Protein AF-A0A4D4KVB6-F1 (afdb_monomer)

Structure (mmCIF, N/CA/C/O backbone):
data_AF-A0A4D4KVB6-F1
#
_entry.id   AF-A0A4D4KVB6-F1
#
loop_
_atom_site.group_PDB
_atom_site.id
_atom_site.type_symbol
_atom_site.label_atom_id
_atom_site.label_alt_id
_atom_site.label_comp_id
_atom_site.label_asym_id
_atom_site.label_entity_id
_atom_site.label_seq_id
_atom_site.pdbx_PDB_ins_code
_atom_site.Cartn_x
_atom_site.Cartn_y
_atom_site.Cartn_z
_atom_site.occupancy
_atom_site.B_iso_or_equiv
_atom_site.auth_seq_id
_atom_site.auth_comp_id
_atom_site.auth_asym_id
_atom_site.auth_atom_id
_atom_site.pdbx_PDB_model_num
ATOM 1 N N . MET A 1 1 ? 1.038 -11.939 0.265 1.00 86.88 1 MET A N 1
ATOM 2 C CA . MET A 1 1 ? 1.365 -11.795 -1.173 1.00 86.88 1 MET A CA 1
ATOM 3 C C . MET A 1 1 ? 0.678 -12.855 -2.016 1.00 86.88 1 MET A C 1
ATOM 5 O O . MET A 1 1 ? -0.098 -12.464 -2.866 1.00 86.88 1 MET A O 1
ATOM 9 N N . ALA A 1 2 ? 0.904 -14.154 -1.784 1.00 91.69 2 ALA A N 1
ATOM 10 C CA . ALA A 1 2 ? 0.254 -15.186 -2.598 1.00 91.69 2 ALA A CA 1
ATOM 11 C C . ALA A 1 2 ? -1.242 -15.353 -2.286 1.00 91.69 2 ALA A C 1
ATOM 13 O O . ALA A 1 2 ? -2.076 -15.108 -3.144 1.00 91.69 2 ALA A O 1
ATOM 14 N N . GLU A 1 3 ? -1.584 -15.670 -1.037 1.00 95.44 3 GLU A N 1
ATOM 15 C CA . GLU A 1 3 ? -2.971 -15.973 -0.649 1.00 95.44 3 GLU A CA 1
ATOM 16 C C . GLU A 1 3 ? -3.914 -14.764 -0.760 1.00 95.44 3 GLU A C 1
ATOM 18 O O . GLU A 1 3 ? -4.944 -14.840 -1.413 1.00 95.44 3 GLU A O 1
ATOM 23 N N . VAL A 1 4 ? -3.535 -13.624 -0.170 1.00 96.19 4 VAL A N 1
ATOM 24 C CA . VAL A 1 4 ? -4.372 -12.406 -0.182 1.00 96.19 4 VAL A CA 1
ATOM 25 C C . VAL A 1 4 ? -4.151 -11.547 -1.432 1.00 96.19 4 VAL A C 1
ATOM 27 O O . VAL A 1 4 ? -5.079 -10.922 -1.923 1.00 96.19 4 VAL A O 1
ATOM 30 N N . GLY A 1 5 ? -2.916 -11.486 -1.941 1.00 95.56 5 GLY A N 1
ATOM 31 C CA . GLY A 1 5 ? -2.560 -10.615 -3.071 1.00 95.56 5 GLY A CA 1
ATOM 32 C C . GLY A 1 5 ? -2.665 -11.285 -4.443 1.00 95.56 5 GLY A C 1
ATOM 33 O O . GLY A 1 5 ? -2.444 -10.621 -5.446 1.00 95.56 5 GLY A O 1
ATOM 34 N N . GLY A 1 6 ? -2.946 -12.590 -4.500 1.00 97.06 6 GLY A N 1
ATOM 35 C CA . GLY A 1 6 ? -3.156 -13.333 -5.746 1.00 97.06 6 GLY A CA 1
ATOM 36 C C . GLY A 1 6 ? -1.897 -13.660 -6.556 1.00 97.06 6 GLY A C 1
ATOM 37 O O . GLY A 1 6 ? -2.005 -14.250 -7.626 1.00 97.06 6 GLY A O 1
ATOM 38 N N . ALA A 1 7 ? -0.696 -13.313 -6.083 1.00 96.62 7 ALA A N 1
ATOM 39 C CA . ALA A 1 7 ? 0.535 -13.624 -6.809 1.00 96.62 7 ALA A CA 1
ATOM 40 C C . ALA A 1 7 ? 0.867 -15.127 -6.746 1.00 96.62 7 ALA A C 1
ATOM 42 O O . ALA A 1 7 ? 0.875 -15.716 -5.667 1.00 96.62 7 ALA A O 1
ATOM 43 N N . THR A 1 8 ? 1.268 -15.741 -7.864 1.00 95.56 8 THR A N 1
ATOM 44 C CA . THR A 1 8 ? 1.680 -17.162 -7.896 1.00 95.56 8 THR A CA 1
ATOM 45 C C . THR A 1 8 ? 2.821 -17.464 -6.919 1.00 95.56 8 THR A C 1
ATOM 47 O O . THR A 1 8 ? 2.877 -18.531 -6.309 1.00 95.56 8 THR A O 1
ATOM 50 N N . ARG A 1 9 ? 3.744 -16.510 -6.744 1.00 95.06 9 ARG A N 1
ATOM 51 C CA . ARG A 1 9 ? 4.845 -16.580 -5.780 1.00 95.06 9 ARG A CA 1
ATOM 52 C C . ARG A 1 9 ? 5.100 -15.200 -5.187 1.00 95.06 9 ARG A C 1
ATOM 54 O O . ARG A 1 9 ? 5.099 -14.208 -5.907 1.00 95.06 9 ARG A O 1
ATOM 61 N N . GLY A 1 10 ? 5.357 -15.144 -3.882 1.00 95.88 10 GLY A N 1
ATOM 62 C CA . GLY A 1 10 ? 5.691 -13.909 -3.170 1.00 95.88 10 GLY A CA 1
ATOM 63 C C . GLY A 1 10 ? 7.075 -13.959 -2.529 1.00 95.88 10 GLY A C 1
ATOM 64 O O . GLY A 1 10 ? 7.537 -15.022 -2.117 1.00 95.88 10 GLY A O 1
ATOM 65 N N . LYS A 1 11 ? 7.719 -12.796 -2.412 1.00 97.06 11 LYS A N 1
ATOM 66 C CA . LYS A 1 11 ? 8.971 -12.608 -1.673 1.00 97.06 11 LYS A CA 1
ATOM 67 C C . LYS A 1 11 ? 8.922 -11.278 -0.930 1.00 97.06 11 LYS A C 1
ATOM 69 O O . LYS A 1 11 ? 8.641 -10.257 -1.541 1.00 97.06 11 LYS A O 1
ATOM 74 N N . ALA A 1 12 ? 9.245 -11.296 0.361 1.00 98.06 12 ALA A N 1
ATOM 75 C CA . ALA A 1 12 ? 9.345 -10.104 1.200 1.00 98.06 12 ALA A CA 1
ATOM 76 C C . ALA A 1 12 ? 10.794 -9.892 1.651 1.00 98.06 12 ALA A C 1
ATOM 78 O O . ALA A 1 12 ? 11.488 -10.854 1.984 1.00 98.06 12 ALA A O 1
ATOM 79 N N . ILE A 1 13 ? 11.245 -8.639 1.662 1.00 98.38 13 ILE A N 1
ATOM 80 C CA . ILE A 1 13 ? 12.550 -8.225 2.187 1.00 98.38 13 ILE A CA 1
ATOM 81 C C . ILE A 1 13 ? 12.304 -7.043 3.120 1.00 98.38 13 ILE A C 1
ATOM 83 O O . ILE A 1 13 ? 11.575 -6.124 2.759 1.00 98.38 13 ILE A O 1
ATOM 87 N N . ILE A 1 14 ? 12.930 -7.063 4.295 1.00 98.12 14 ILE A N 1
ATOM 88 C CA . ILE A 1 14 ? 12.911 -5.956 5.250 1.00 98.12 14 ILE A CA 1
ATOM 89 C C . ILE A 1 14 ? 14.324 -5.399 5.404 1.00 98.12 14 ILE A C 1
ATOM 91 O O . ILE A 1 1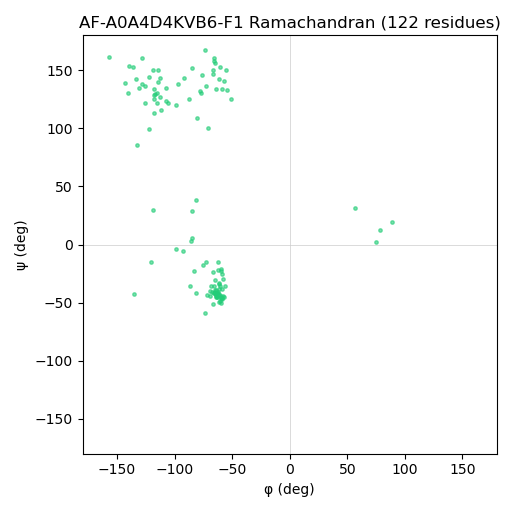4 ? 15.274 -6.156 5.603 1.00 98.12 14 ILE A O 1
ATOM 95 N N . ILE A 1 15 ? 14.459 -4.078 5.298 1.00 97.88 15 ILE A N 1
ATOM 96 C CA . ILE A 1 15 ? 15.721 -3.364 5.492 1.00 97.88 15 ILE A CA 1
ATOM 97 C C . ILE A 1 15 ? 15.554 -2.416 6.674 1.00 97.88 15 ILE A C 1
ATOM 99 O O . ILE A 1 15 ? 14.654 -1.581 6.684 1.00 97.88 15 ILE A O 1
ATOM 103 N N . LEU A 1 16 ? 16.438 -2.542 7.660 1.00 96.81 16 LEU A N 1
ATOM 104 C CA . LEU A 1 16 ? 16.488 -1.653 8.815 1.00 96.81 16 LEU A CA 1
ATOM 105 C C . LEU A 1 16 ? 17.585 -0.616 8.583 1.00 96.81 16 LEU A C 1
ATOM 107 O O . LEU A 1 16 ? 18.747 -0.977 8.399 1.00 96.81 16 LEU A O 1
ATOM 111 N N . ASN A 1 17 ? 17.214 0.662 8.575 1.00 95.00 17 ASN A N 1
ATOM 112 C CA . ASN A 1 17 ? 18.136 1.766 8.332 1.00 95.00 17 ASN A CA 1
ATOM 113 C C . ASN A 1 17 ? 18.199 2.688 9.566 1.00 95.00 17 ASN A C 1
ATOM 115 O O . ASN A 1 17 ? 17.202 3.349 9.852 1.00 95.00 17 ASN A O 1
ATOM 119 N N . PRO A 1 18 ? 19.339 2.764 10.281 1.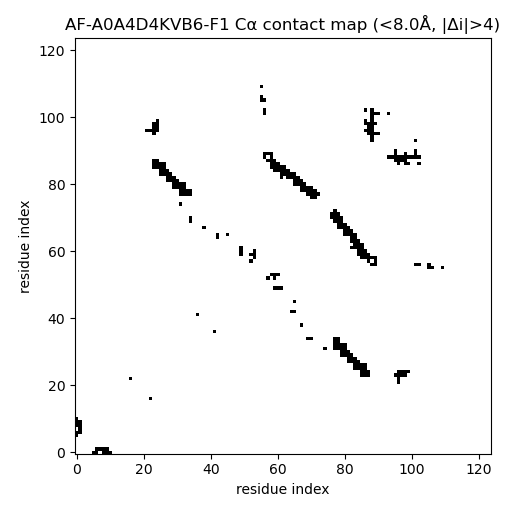00 96.31 18 PRO A N 1
ATOM 120 C CA . PRO A 1 18 ? 19.489 3.565 11.499 1.00 96.31 18 PRO A CA 1
ATOM 121 C C . PRO A 1 18 ? 19.841 5.042 11.222 1.00 96.31 18 PRO A C 1
ATOM 123 O O . PRO A 1 18 ? 20.557 5.663 12.001 1.00 96.31 18 PRO A O 1
ATOM 126 N N . VAL A 1 19 ? 19.419 5.595 10.082 1.00 96.19 19 VAL A N 1
ATOM 127 C CA . VAL A 1 19 ? 19.721 6.984 9.697 1.00 96.19 19 VAL A CA 1
ATOM 128 C C . VAL A 1 19 ? 19.048 8.000 10.629 1.00 96.19 19 VAL A C 1
ATOM 130 O O . VAL A 1 19 ? 17.932 7.771 11.089 1.00 96.19 19 VAL A O 1
ATOM 133 N N . GLU A 1 20 ? 19.714 9.137 10.856 1.00 94.94 20 GLU A N 1
ATOM 134 C CA . GLU A 1 20 ? 19.205 10.277 11.630 1.00 94.94 20 GLU A CA 1
ATOM 135 C C . GLU A 1 20 ? 19.085 11.540 10.745 1.00 94.94 20 GLU A C 1
ATOM 137 O O . GLU A 1 20 ? 20.062 11.885 10.067 1.00 94.94 20 GLU A O 1
ATOM 142 N N . PRO A 1 21 ? 17.931 12.249 10.730 1.00 92.62 21 PRO A N 1
ATOM 143 C CA . PRO A 1 21 ? 16.688 11.919 11.440 1.00 92.62 21 PRO A CA 1
ATOM 144 C C . PRO A 1 21 ? 16.048 10.617 10.918 1.00 92.62 21 PRO A C 1
ATOM 146 O O . PRO A 1 21 ? 16.282 10.263 9.755 1.00 92.62 21 PRO A O 1
ATOM 149 N N . PRO A 1 22 ? 15.225 9.914 11.727 1.00 94.12 22 PRO A N 1
ATOM 150 C CA . PRO A 1 22 ? 14.646 8.639 11.327 1.00 94.12 22 PRO A CA 1
ATOM 151 C C . PRO A 1 22 ? 13.816 8.796 10.057 1.00 94.12 22 PRO A C 1
ATOM 153 O O . PRO A 1 22 ? 13.018 9.728 9.916 1.00 94.12 22 PRO A O 1
ATOM 156 N N . MET A 1 23 ? 14.016 7.883 9.111 1.00 94.12 23 MET A N 1
ATOM 157 C CA . MET A 1 23 ? 13.324 7.947 7.830 1.00 94.12 23 MET A CA 1
ATOM 158 C C . MET A 1 23 ? 11.866 7.497 7.945 1.00 94.12 23 MET A C 1
ATOM 160 O O . MET A 1 23 ? 11.551 6.563 8.678 1.00 94.12 23 MET A O 1
ATOM 164 N N . ILE A 1 24 ? 10.991 8.121 7.153 1.00 96.06 24 ILE A N 1
ATOM 165 C CA . ILE A 1 24 ? 9.631 7.617 6.942 1.00 96.06 24 ILE A CA 1
ATOM 166 C C . ILE A 1 24 ? 9.707 6.222 6.305 1.00 96.06 24 ILE A C 1
ATOM 168 O O . ILE A 1 24 ? 10.577 5.962 5.460 1.00 96.06 24 ILE A O 1
ATOM 172 N N . MET A 1 25 ? 8.800 5.330 6.715 1.00 97.25 25 MET A N 1
ATOM 173 C CA . MET A 1 25 ? 8.651 4.006 6.117 1.00 97.25 25 MET A CA 1
ATOM 174 C C . MET A 1 25 ? 8.455 4.130 4.606 1.00 97.25 25 MET A C 1
ATOM 176 O O . MET A 1 25 ? 7.652 4.931 4.127 1.00 97.25 25 MET A O 1
ATOM 180 N N . ARG A 1 26 ? 9.197 3.311 3.863 1.00 98.00 26 ARG A N 1
ATOM 181 C CA . ARG A 1 26 ? 9.066 3.180 2.417 1.00 98.00 26 ARG A CA 1
ATOM 182 C C . ARG A 1 26 ? 8.908 1.717 2.065 1.00 98.00 26 ARG A C 1
ATOM 184 O O . ARG A 1 26 ? 9.665 0.885 2.562 1.00 98.00 26 ARG A O 1
ATOM 191 N N . ASP A 1 27 ? 8.003 1.456 1.139 1.00 98.44 27 ASP A N 1
ATOM 192 C CA . ASP A 1 27 ? 7.792 0.138 0.566 1.00 98.44 27 ASP A CA 1
ATOM 193 C C . ASP A 1 27 ? 7.981 0.222 -0.940 1.00 98.44 27 ASP A C 1
ATOM 195 O O . ASP A 1 27 ? 7.655 1.215 -1.593 1.00 98.44 27 ASP A O 1
ATOM 199 N N . THR A 1 28 ? 8.549 -0.830 -1.508 1.00 98.62 28 THR A N 1
ATOM 200 C CA . THR A 1 28 ? 8.623 -0.989 -2.956 1.00 98.62 28 THR A CA 1
ATOM 201 C C . THR A 1 28 ? 8.011 -2.325 -3.303 1.00 98.62 28 THR A C 1
ATOM 203 O O . THR A 1 28 ? 8.454 -3.366 -2.815 1.00 98.62 28 THR A O 1
ATOM 206 N N . VAL A 1 29 ? 6.977 -2.284 -4.134 1.00 98.62 29 VAL A N 1
ATOM 207 C CA . VAL A 1 29 ? 6.278 -3.473 -4.605 1.00 98.62 29 VAL A CA 1
ATOM 208 C C . VAL A 1 29 ? 6.674 -3.702 -6.049 1.00 98.62 29 VAL A C 1
ATOM 210 O O . VAL A 1 29 ? 6.476 -2.838 -6.898 1.00 98.62 29 VAL A O 1
ATOM 213 N N . PHE A 1 30 ? 7.233 -4.877 -6.314 1.00 98.19 30 PHE A N 1
ATOM 214 C CA . PHE A 1 30 ? 7.479 -5.353 -7.665 1.00 98.19 30 PHE A CA 1
ATOM 215 C C . PHE A 1 30 ? 6.485 -6.461 -7.984 1.00 98.19 30 PHE A C 1
ATOM 217 O O . PHE A 1 30 ? 6.443 -7.471 -7.277 1.00 98.19 30 PHE A O 1
ATOM 224 N N . CYS A 1 31 ? 5.728 -6.284 -9.061 1.00 98.25 31 CYS A N 1
ATOM 225 C CA . CYS A 1 31 ? 4.847 -7.311 -9.598 1.00 98.25 31 CYS A CA 1
ATOM 226 C C . CYS A 1 31 ? 5.303 -7.677 -11.006 1.00 98.25 31 CYS A C 1
ATOM 228 O O . CYS A 1 31 ? 5.482 -6.803 -11.855 1.00 98.25 31 CYS A O 1
ATOM 230 N N . MET A 1 32 ? 5.478 -8.976 -11.237 1.00 97.69 32 MET A N 1
ATOM 231 C CA . MET A 1 32 ? 5.689 -9.510 -12.577 1.00 97.69 32 MET A CA 1
ATOM 232 C C . MET A 1 32 ? 4.346 -9.549 -13.300 1.00 97.69 32 MET A C 1
ATOM 234 O O . MET A 1 32 ? 3.365 -10.035 -12.737 1.00 97.69 32 MET A O 1
ATOM 238 N N . ILE A 1 33 ? 4.307 -9.018 -14.516 1.00 97.31 33 ILE A N 1
ATOM 239 C CA . ILE A 1 33 ? 3.104 -8.871 -15.336 1.00 97.31 33 ILE A CA 1
ATOM 240 C C . ILE A 1 33 ? 3.342 -9.461 -16.733 1.00 97.31 33 ILE A C 1
ATOM 242 O O . ILE A 1 33 ? 4.486 -9.674 -17.147 1.00 97.31 33 ILE A O 1
ATOM 246 N N . GLY A 1 34 ? 2.252 -9.759 -17.444 1.00 95.00 34 GLY A N 1
ATOM 247 C CA . GLY A 1 34 ? 2.314 -10.100 -18.868 1.00 95.00 34 GLY A CA 1
ATOM 248 C C . GLY A 1 34 ? 2.891 -8.945 -19.688 1.00 95.00 34 GLY A C 1
ATOM 249 O O . GLY A 1 34 ? 2.795 -7.784 -19.284 1.00 95.00 34 GLY A O 1
ATOM 250 N N . ASP A 1 35 ? 3.507 -9.262 -20.821 1.00 91.25 35 ASP A N 1
ATOM 251 C CA . ASP A 1 35 ? 4.003 -8.266 -21.777 1.00 91.25 35 ASP A CA 1
ATOM 252 C C . ASP A 1 35 ? 2.861 -7.452 -22.412 1.00 91.25 35 ASP A C 1
ATOM 254 O O . ASP A 1 35 ? 3.021 -6.265 -22.693 1.00 91.25 35 ASP A O 1
ATOM 258 N N . ASP A 1 36 ? 1.694 -8.075 -22.555 1.00 93.75 36 ASP A N 1
ATOM 259 C CA . ASP A 1 36 ? 0.444 -7.521 -23.072 1.00 93.75 36 ASP A CA 1
ATOM 260 C C . ASP A 1 36 ? -0.421 -6.803 -22.021 1.00 93.75 36 ASP A C 1
ATOM 262 O O . ASP A 1 36 ? -1.524 -6.342 -22.329 1.00 93.75 36 ASP A O 1
ATOM 266 N N . ALA A 1 37 ? 0.055 -6.689 -20.778 1.00 96.75 37 ALA A N 1
ATOM 267 C CA . ALA A 1 37 ? -0.718 -6.103 -19.695 1.00 96.75 37 ALA A CA 1
ATOM 268 C C . ALA A 1 37 ? -1.032 -4.616 -19.941 1.00 96.75 37 ALA A C 1
ATOM 270 O O . ALA A 1 37 ? -0.154 -3.805 -20.254 1.00 96.75 37 ALA A O 1
ATOM 271 N N . ASP A 1 38 ? -2.291 -4.234 -19.718 1.00 98.06 38 ASP A N 1
ATOM 272 C CA . ASP A 1 38 ? -2.732 -2.846 -19.844 1.00 98.06 38 ASP A CA 1
ATOM 273 C C . ASP A 1 38 ? -2.158 -1.987 -18.704 1.00 98.06 38 ASP A C 1
ATOM 275 O O . ASP A 1 38 ? -2.657 -1.963 -17.574 1.00 98.06 38 ASP A O 1
ATOM 279 N N . ARG A 1 39 ? -1.088 -1.253 -19.024 1.00 98.06 39 ARG A N 1
ATOM 280 C CA . ARG A 1 39 ? -0.383 -0.373 -18.084 1.00 98.06 39 ARG A CA 1
ATOM 281 C C . ARG A 1 39 ? -1.277 0.749 -17.555 1.00 98.06 39 ARG A C 1
ATOM 283 O O . ARG A 1 39 ? -1.125 1.140 -16.401 1.00 98.06 39 ARG A O 1
ATOM 290 N N . ALA A 1 40 ? -2.205 1.263 -18.363 1.00 98.44 40 ALA A N 1
ATOM 291 C CA . ALA A 1 40 ? -3.097 2.337 -17.936 1.00 98.44 40 ALA A CA 1
ATOM 292 C C . ALA A 1 40 ? -4.137 1.816 -16.937 1.00 98.44 40 ALA A C 1
ATOM 294 O O . ALA A 1 40 ? -4.353 2.445 -15.900 1.00 98.44 40 ALA A O 1
ATOM 295 N N . ALA A 1 41 ? -4.713 0.641 -17.203 1.00 98.62 41 ALA A N 1
ATOM 296 C CA . ALA A 1 41 ? -5.629 -0.017 -16.275 1.00 98.62 41 ALA A CA 1
ATOM 297 C C . ALA A 1 41 ? -4.941 -0.385 -14.949 1.00 98.62 41 ALA A C 1
ATOM 299 O O . ALA A 1 41 ? -5.502 -0.150 -13.879 1.00 98.62 41 ALA A O 1
ATOM 300 N N . ILE A 1 42 ? -3.702 -0.895 -14.999 1.00 98.69 42 ILE A N 1
ATOM 301 C CA . ILE A 1 42 ? -2.905 -1.176 -13.795 1.00 98.69 42 ILE A CA 1
ATOM 302 C C . ILE A 1 42 ? -2.669 0.106 -12.995 1.00 98.69 42 ILE A C 1
ATOM 304 O O . ILE A 1 42 ? -2.903 0.123 -11.788 1.00 98.69 42 ILE A O 1
ATOM 308 N N . THR A 1 43 ? -2.243 1.188 -13.647 1.00 98.75 43 THR A N 1
ATOM 309 C CA . THR A 1 43 ? -2.007 2.469 -12.971 1.00 98.75 43 THR A CA 1
ATOM 310 C C . THR A 1 43 ? -3.275 2.998 -12.307 1.00 98.75 43 THR A C 1
ATOM 312 O O . THR A 1 43 ? -3.229 3.369 -11.136 1.00 98.75 43 THR A O 1
ATOM 315 N N . ALA A 1 44 ? -4.414 2.977 -13.006 1.00 98.81 44 ALA A N 1
ATOM 316 C CA . ALA A 1 44 ? -5.696 3.389 -12.438 1.00 98.81 44 ALA A CA 1
ATOM 317 C C . ALA A 1 44 ? -6.066 2.549 -11.203 1.00 98.81 44 ALA A C 1
ATOM 319 O O . ALA A 1 44 ? -6.372 3.107 -10.152 1.00 98.81 44 ALA A O 1
ATOM 320 N N . SER A 1 45 ? -5.931 1.223 -11.293 1.00 98.81 45 SER A N 1
ATOM 321 C CA . SER A 1 45 ? -6.195 0.313 -10.174 1.00 98.81 45 SER A CA 1
ATOM 322 C C . SER A 1 45 ? -5.281 0.571 -8.969 1.00 98.81 45 SER A C 1
ATOM 324 O O . SER A 1 45 ? -5.736 0.531 -7.825 1.00 98.81 45 SER A O 1
ATOM 326 N N . VAL A 1 46 ? -4.000 0.886 -9.198 1.00 98.81 46 VAL A N 1
ATOM 327 C CA . VAL A 1 46 ? -3.067 1.251 -8.121 1.00 98.81 46 VAL A CA 1
ATOM 328 C C . VAL A 1 46 ? -3.505 2.546 -7.434 1.00 98.81 46 VAL A C 1
ATOM 330 O O . VAL A 1 46 ? -3.522 2.590 -6.205 1.00 98.81 46 VAL A O 1
ATOM 333 N N . HIS A 1 47 ? -3.893 3.577 -8.189 1.00 98.81 47 HIS A N 1
ATOM 334 C CA . HIS A 1 47 ? -4.390 4.836 -7.614 1.00 98.81 47 HIS A CA 1
ATOM 335 C C . HIS A 1 47 ? -5.683 4.640 -6.814 1.00 98.81 47 HIS A C 1
ATOM 337 O O . HIS A 1 47 ? -5.797 5.170 -5.710 1.00 98.81 47 HIS A O 1
ATOM 343 N N . GLU A 1 48 ? -6.624 3.836 -7.315 1.00 98.81 48 GLU A N 1
ATOM 344 C CA . GLU A 1 48 ? -7.850 3.477 -6.587 1.00 98.81 48 GLU A CA 1
ATOM 345 C C . GLU A 1 48 ? -7.538 2.762 -5.267 1.00 98.81 48 GLU A C 1
ATOM 347 O O . GLU A 1 48 ? -8.096 3.104 -4.224 1.00 98.81 48 GLU A O 1
ATOM 352 N N . MET A 1 49 ? -6.602 1.808 -5.282 1.00 98.69 49 MET A N 1
ATOM 353 C CA . MET A 1 49 ? -6.185 1.099 -4.074 1.00 98.69 49 MET A CA 1
ATOM 354 C C . MET A 1 49 ? -5.493 2.032 -3.076 1.00 98.69 49 MET A C 1
ATOM 356 O O . MET A 1 49 ? -5.767 1.963 -1.881 1.00 98.69 49 MET A O 1
ATOM 360 N N . VAL A 1 50 ? -4.627 2.934 -3.544 1.00 98.69 50 VAL A N 1
ATOM 361 C CA . VAL A 1 50 ? -3.983 3.940 -2.686 1.00 98.69 50 VAL A CA 1
ATOM 362 C C . VAL A 1 50 ? -5.037 4.823 -2.018 1.00 98.69 50 VAL A C 1
ATOM 364 O O . VAL A 1 50 ? -4.975 5.003 -0.804 1.00 98.69 50 VAL A O 1
ATOM 367 N N . ALA A 1 51 ? -6.036 5.300 -2.765 1.00 98.56 51 ALA A N 1
ATOM 368 C CA . ALA A 1 51 ? -7.136 6.090 -2.215 1.00 98.56 51 ALA A CA 1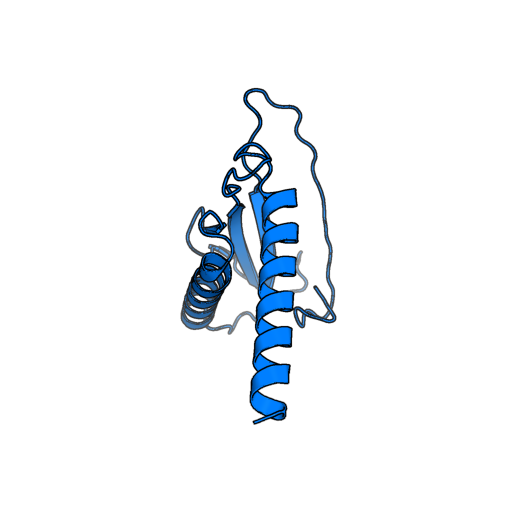
ATOM 369 C C . ALA A 1 51 ? -7.963 5.301 -1.181 1.00 98.56 51 ALA A C 1
ATOM 371 O O . ALA A 1 51 ? -8.293 5.831 -0.122 1.00 98.56 51 ALA A O 1
ATOM 372 N N . ALA A 1 52 ? -8.239 4.020 -1.438 1.00 98.31 52 ALA A N 1
ATOM 373 C CA . ALA A 1 52 ? -8.948 3.158 -0.494 1.00 98.31 52 ALA A CA 1
ATOM 374 C C . ALA A 1 52 ? -8.156 2.936 0.808 1.00 98.31 52 ALA A C 1
ATOM 376 O O . ALA A 1 52 ? -8.730 2.944 1.897 1.00 98.31 52 ALA A O 1
ATOM 377 N N . VAL A 1 53 ? -6.830 2.773 0.724 1.00 98.19 53 VAL A N 1
ATOM 378 C CA . VAL A 1 53 ? -5.963 2.655 1.910 1.00 98.19 53 VAL A CA 1
ATOM 379 C C . VAL A 1 53 ? -5.897 3.977 2.679 1.00 98.19 53 VAL A C 1
ATOM 381 O O . VAL A 1 53 ? -5.894 3.979 3.912 1.00 98.19 53 VAL A O 1
ATOM 384 N N . GLN A 1 54 ? -5.911 5.110 1.974 1.00 98.06 54 GLN A N 1
ATOM 385 C CA . GLN A 1 54 ? -5.916 6.440 2.585 1.00 98.06 54 GLN A CA 1
ATOM 386 C C . GLN A 1 54 ? -7.148 6.720 3.451 1.00 98.06 54 GLN A C 1
ATOM 388 O O . GLN A 1 54 ? -7.052 7.545 4.359 1.00 98.06 54 GLN A O 1
ATOM 393 N N . GLU A 1 55 ? -8.267 6.013 3.245 1.00 97.00 55 GLU A N 1
ATOM 394 C CA . GLU A 1 55 ? -9.445 6.122 4.119 1.00 97.00 55 GLU A CA 1
ATOM 395 C C . GLU A 1 55 ? -9.135 5.796 5.584 1.00 97.00 55 GLU A C 1
ATOM 397 O O . GLU A 1 55 ? -9.801 6.315 6.478 1.00 97.00 55 GLU A O 1
ATOM 402 N N . TYR A 1 56 ? -8.150 4.929 5.837 1.00 95.44 56 TYR A N 1
ATOM 403 C CA . TYR A 1 56 ? -7.741 4.553 7.191 1.00 95.44 56 TYR A CA 1
ATOM 404 C C . TYR A 1 56 ? -6.271 4.872 7.501 1.00 95.44 56 TYR A C 1
ATOM 406 O O . TYR A 1 56 ? -5.913 4.916 8.672 1.00 95.44 56 TYR A O 1
ATOM 414 N N . VAL A 1 57 ? -5.425 5.162 6.504 1.00 97.31 57 VAL A N 1
ATOM 415 C CA . VAL A 1 57 ? -4.041 5.642 6.695 1.00 97.31 57 VAL A CA 1
ATOM 416 C C . VAL A 1 57 ? -3.769 6.847 5.788 1.00 97.31 57 VAL A C 1
ATOM 418 O O . VAL A 1 57 ? -3.212 6.684 4.700 1.00 97.31 57 VAL A O 1
ATOM 421 N N . PRO A 1 58 ? -4.102 8.081 6.212 1.00 96.75 58 PRO A N 1
ATOM 422 C CA . PRO A 1 58 ? -3.988 9.269 5.357 1.00 96.75 58 PRO A CA 1
ATOM 423 C C . PRO A 1 58 ? -2.572 9.546 4.828 1.00 96.75 58 PRO A C 1
ATOM 425 O O . PRO A 1 58 ? -2.406 10.173 3.785 1.00 96.75 58 PRO A O 1
ATOM 428 N N . GLY A 1 59 ? -1.537 9.085 5.540 1.00 97.62 59 GLY A N 1
ATOM 429 C CA . GLY A 1 59 ? -0.138 9.226 5.135 1.00 97.62 59 GLY A CA 1
ATOM 430 C C . GLY A 1 59 ? 0.384 8.141 4.187 1.00 97.62 59 GLY A C 1
ATOM 431 O O . GLY A 1 59 ? 1.583 8.134 3.912 1.00 97.62 59 GLY A O 1
ATOM 432 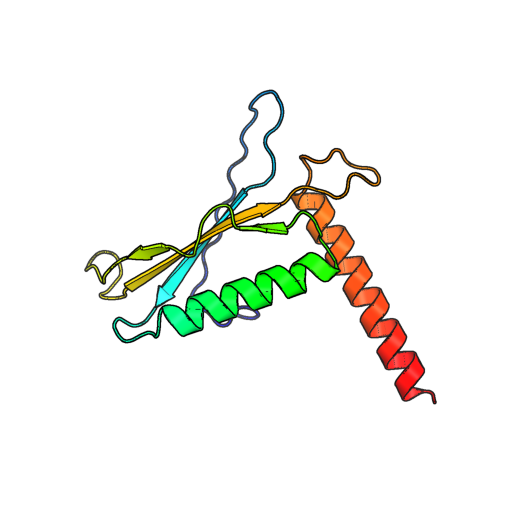N N . TYR A 1 60 ? -0.466 7.227 3.705 1.00 98.50 60 TYR A N 1
ATOM 433 C CA . TYR A 1 60 ? -0.119 6.219 2.701 1.00 98.50 60 TYR A CA 1
ATOM 434 C C . TYR A 1 60 ? -0.147 6.843 1.300 1.00 98.50 60 TYR A C 1
ATOM 436 O O . TYR A 1 60 ? -1.209 7.194 0.792 1.00 98.50 60 TYR A O 1
ATOM 444 N N . THR A 1 61 ? 1.012 7.035 0.670 1.00 98.44 61 THR A N 1
ATOM 445 C CA . THR A 1 61 ? 1.119 7.803 -0.584 1.00 98.44 61 THR A CA 1
ATOM 446 C C . THR A 1 61 ? 2.077 7.171 -1.586 1.00 98.44 61 THR A C 1
ATOM 448 O O . THR A 1 61 ? 3.029 6.481 -1.217 1.00 98.44 61 THR A O 1
ATOM 451 N N . LEU A 1 62 ? 1.843 7.440 -2.873 1.00 98.62 62 LEU A N 1
ATOM 452 C CA . LEU A 1 62 ? 2.792 7.126 -3.937 1.00 98.62 62 LEU A CA 1
ATOM 453 C C . LEU A 1 62 ? 3.915 8.166 -3.965 1.00 98.62 62 LEU A C 1
ATOM 455 O O . LEU A 1 62 ? 3.673 9.371 -3.973 1.00 98.62 62 LEU A O 1
ATOM 459 N N . ARG A 1 63 ? 5.159 7.693 -4.032 1.00 98.06 63 ARG A N 1
ATOM 460 C CA . ARG A 1 63 ? 6.350 8.539 -4.210 1.00 98.06 63 ARG A CA 1
ATOM 461 C C . ARG A 1 63 ? 6.613 8.901 -5.668 1.00 98.06 63 ARG A C 1
ATOM 463 O O . ARG A 1 63 ? 7.324 9.869 -5.929 1.00 98.06 63 ARG A O 1
ATOM 470 N N . ALA A 1 64 ? 6.089 8.099 -6.584 1.00 97.81 64 ALA A N 1
ATOM 471 C CA . ALA A 1 64 ? 6.140 8.281 -8.024 1.00 97.81 64 ALA A CA 1
ATOM 472 C C . ALA A 1 64 ? 4.979 7.503 -8.656 1.00 97.81 64 ALA A C 1
ATOM 474 O O . ALA A 1 64 ? 4.448 6.578 -8.036 1.00 97.81 64 ALA A O 1
ATOM 475 N N . GLU A 1 65 ? 4.630 7.845 -9.895 1.00 98.31 65 GLU A N 1
ATOM 476 C CA . GLU A 1 65 ? 3.727 7.020 -10.702 1.00 98.31 65 GLU A CA 1
ATOM 477 C C . GLU A 1 65 ? 4.258 5.580 -10.823 1.00 98.31 65 GLU A C 1
ATOM 479 O O . GLU A 1 65 ? 5.483 5.390 -10.805 1.00 98.31 65 GLU A O 1
ATOM 484 N N . PRO A 1 66 ? 3.386 4.564 -10.968 1.00 98.69 66 PRO A N 1
ATOM 485 C CA . PRO A 1 66 ? 3.812 3.197 -11.244 1.00 98.69 66 PRO A CA 1
ATOM 486 C C . PRO A 1 66 ? 4.785 3.147 -12.427 1.00 98.69 66 PRO A C 1
ATOM 488 O O . PRO A 1 66 ? 4.506 3.665 -13.508 1.00 98.69 66 PRO A O 1
ATOM 491 N N . GLN A 1 67 ? 5.958 2.558 -12.205 1.00 98.50 67 GLN A N 1
ATOM 492 C CA . GLN A 1 67 ? 7.003 2.448 -13.219 1.00 98.50 67 GLN A CA 1
ATOM 493 C C . GLN A 1 67 ? 6.917 1.080 -13.882 1.00 98.50 67 GLN A C 1
ATOM 495 O O . GLN A 1 67 ? 6.737 0.078 -13.193 1.00 98.50 67 GLN A O 1
ATOM 500 N N . PHE A 1 68 ? 7.065 1.033 -15.201 1.00 98.38 68 PHE A N 1
ATOM 501 C CA . PHE A 1 68 ? 6.973 -0.203 -15.969 1.00 98.38 68 PHE A CA 1
ATOM 502 C C . PHE A 1 68 ? 8.293 -0.491 -16.665 1.00 98.38 68 PHE A C 1
ATOM 504 O O . PHE A 1 68 ? 8.863 0.391 -17.307 1.00 98.38 68 PHE A O 1
ATOM 511 N N . ASP A 1 69 ? 8.737 -1.735 -16.561 1.00 97.19 69 ASP A N 1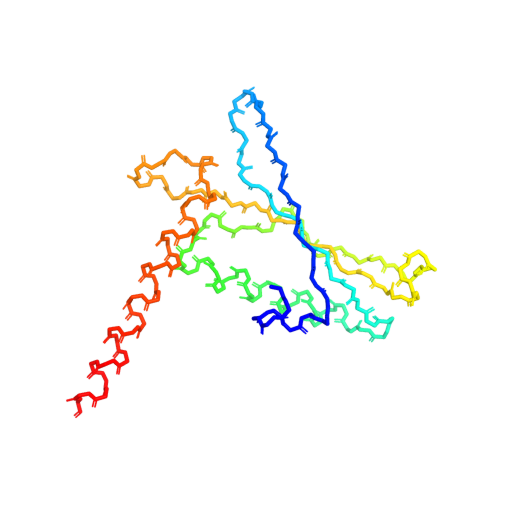
ATOM 512 C CA . ASP A 1 69 ? 9.905 -2.244 -17.259 1.00 97.19 69 ASP A CA 1
ATOM 513 C C . ASP A 1 69 ? 9.473 -3.284 -18.291 1.00 97.19 69 ASP A C 1
ATOM 515 O O . ASP A 1 69 ? 8.564 -4.086 -18.047 1.00 97.19 69 ASP A O 1
ATOM 519 N N . GLU A 1 70 ? 10.160 -3.284 -19.429 1.00 97.06 70 GLU A N 1
ATOM 520 C CA . GLU A 1 70 ? 9.958 -4.278 -20.480 1.00 97.06 70 GLU A CA 1
ATOM 521 C C . GLU A 1 70 ? 10.374 -5.689 -20.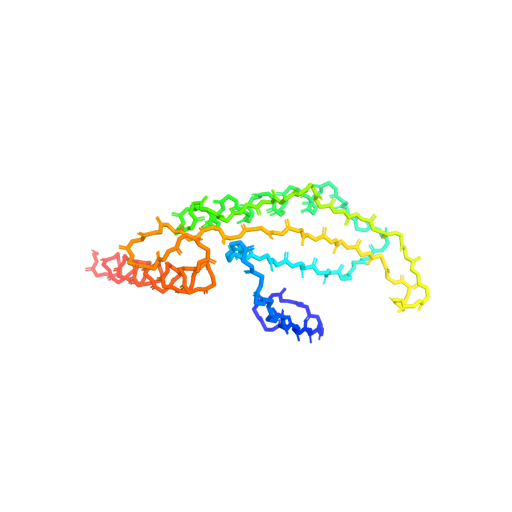026 1.00 97.06 70 GLU A C 1
ATOM 523 O O . GLU A 1 70 ? 11.157 -5.834 -19.077 1.00 97.06 70 GLU A O 1
ATOM 528 N N . PRO A 1 71 ? 9.885 -6.745 -20.701 1.00 95.81 71 PRO A N 1
ATOM 529 C CA . PRO A 1 71 ? 10.280 -8.111 -20.405 1.00 95.81 71 PRO A CA 1
ATOM 530 C C . PRO A 1 71 ? 11.786 -8.352 -20.498 1.00 95.81 71 PRO A C 1
ATOM 532 O O . PRO A 1 71 ? 12.455 -7.871 -21.413 1.00 95.81 71 PRO A O 1
ATOM 535 N N . THR A 1 72 ? 12.322 -9.158 -19.579 1.00 94.69 72 THR A N 1
ATOM 536 C CA . THR A 1 72 ? 13.736 -9.565 -19.604 1.00 94.69 72 THR A CA 1
ATOM 537 C C . THR A 1 72 ? 13.896 -11.056 -19.319 1.00 94.69 72 THR A C 1
ATOM 539 O O . THR A 1 72 ? 13.093 -11.653 -18.600 1.00 94.69 72 THR A O 1
ATOM 542 N N . GLU A 1 73 ? 14.967 -11.668 -19.834 1.00 93.94 73 GLU A N 1
ATOM 543 C CA . GLU A 1 73 ? 15.294 -13.073 -19.534 1.00 93.94 73 GLU A CA 1
ATOM 544 C C . GLU A 1 73 ? 15.547 -13.305 -18.039 1.00 93.94 73 GLU A C 1
ATOM 546 O O . GLU A 1 73 ? 15.184 -14.346 -17.502 1.00 93.94 73 GLU A O 1
ATOM 551 N N . ALA A 1 74 ? 16.109 -12.312 -17.338 1.00 93.25 74 ALA A N 1
ATOM 552 C CA . ALA A 1 74 ? 16.333 -12.378 -15.892 1.00 93.25 74 ALA A CA 1
ATOM 553 C C . ALA A 1 74 ? 15.029 -12.500 -15.085 1.00 93.25 74 ALA A C 1
ATOM 555 O O . ALA A 1 74 ? 15.064 -12.827 -13.896 1.00 93.25 74 ALA A O 1
ATOM 556 N N . TRP A 1 75 ? 13.894 -12.220 -15.723 1.00 93.62 75 TRP A N 1
ATOM 557 C CA . TRP A 1 75 ? 12.566 -12.303 -15.146 1.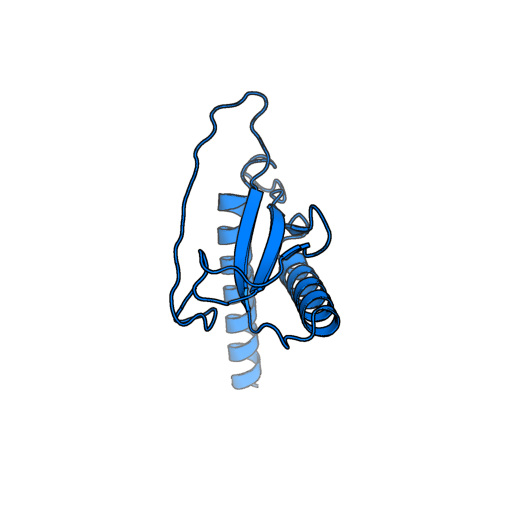00 93.62 75 TRP A CA 1
ATOM 558 C C . TRP A 1 75 ? 11.667 -13.307 -15.873 1.00 93.62 75 TRP A C 1
ATOM 560 O O . TRP A 1 75 ? 10.453 -13.121 -15.926 1.00 93.62 75 TRP A O 1
ATOM 570 N N . ASP A 1 76 ? 12.260 -14.355 -16.447 1.00 92.38 76 ASP A N 1
ATOM 571 C CA . ASP A 1 76 ? 11.550 -15.439 -17.136 1.00 92.38 76 ASP A CA 1
ATOM 572 C C . ASP A 1 76 ? 10.642 -14.939 -18.282 1.00 92.38 76 ASP A C 1
ATOM 574 O O . ASP A 1 76 ? 9.601 -15.522 -18.572 1.00 92.38 76 ASP A O 1
ATOM 578 N N . GLY A 1 77 ? 11.026 -13.836 -18.936 1.00 93.75 77 GLY A N 1
ATOM 579 C CA . GLY A 1 77 ? 10.266 -13.249 -20.042 1.00 93.75 77 GLY A CA 1
ATOM 580 C C . GLY A 1 77 ? 9.046 -12.425 -19.616 1.00 93.75 77 GLY A C 1
ATOM 581 O O . GLY A 1 77 ? 8.234 -12.075 -20.465 1.00 93.75 77 GLY A O 1
ATOM 582 N N . HIS A 1 78 ? 8.910 -12.087 -18.333 1.00 95.62 78 HIS A N 1
ATOM 583 C CA . HIS A 1 78 ? 7.848 -11.208 -17.842 1.00 95.62 78 HIS A CA 1
ATOM 584 C C . HIS A 1 78 ? 8.277 -9.736 -17.813 1.00 95.62 78 HIS A C 1
ATOM 586 O O . HIS A 1 78 ? 9.412 -9.422 -17.441 1.00 95.62 78 HIS A O 1
ATOM 592 N N . ALA A 1 79 ? 7.339 -8.836 -18.122 1.00 97.38 79 ALA A N 1
ATOM 593 C CA . ALA A 1 79 ? 7.442 -7.411 -17.809 1.00 97.38 79 ALA A CA 1
ATOM 594 C C . ALA A 1 79 ? 7.232 -7.176 -16.305 1.00 97.38 79 ALA A C 1
ATOM 596 O O . ALA A 1 79 ? 6.768 -8.057 -15.575 1.00 97.38 79 ALA A O 1
ATOM 597 N N . ARG A 1 80 ? 7.545 -5.976 -15.814 1.00 97.69 80 ARG A N 1
ATOM 598 C CA . ARG A 1 80 ? 7.415 -5.645 -14.388 1.00 97.69 80 ARG A CA 1
ATOM 599 C C . ARG A 1 80 ? 6.727 -4.306 -14.191 1.00 97.69 80 ARG A C 1
ATOM 601 O O . ARG A 1 80 ? 7.015 -3.357 -14.909 1.00 97.69 80 ARG A O 1
ATOM 608 N N . VAL A 1 81 ? 5.892 -4.213 -13.159 1.00 98.62 81 VAL A N 1
ATOM 609 C CA . VAL A 1 81 ? 5.484 -2.934 -12.566 1.00 98.62 81 VAL A CA 1
ATOM 610 C C . VAL A 1 81 ? 6.148 -2.756 -11.201 1.00 98.62 81 VAL A C 1
ATOM 612 O O . VAL A 1 81 ? 6.192 -3.685 -10.387 1.00 98.62 81 VAL A O 1
ATOM 615 N N . ALA A 1 82 ? 6.687 -1.565 -10.961 1.00 98.62 82 ALA A N 1
ATOM 616 C CA . ALA A 1 82 ? 7.291 -1.133 -9.714 1.00 98.62 82 ALA A CA 1
ATOM 617 C C . ALA A 1 82 ? 6.469 0.010 -9.108 1.00 98.62 82 ALA A C 1
ATOM 619 O O . ALA A 1 82 ? 6.292 1.063 -9.723 1.00 98.62 82 ALA A O 1
ATOM 620 N N . VAL A 1 83 ? 5.983 -0.196 -7.887 1.00 98.81 83 VAL A N 1
ATOM 621 C CA . VAL A 1 83 ? 5.201 0.785 -7.129 1.00 98.81 83 VAL A CA 1
ATOM 622 C C . VAL A 1 83 ? 6.015 1.229 -5.921 1.00 98.81 83 VAL A C 1
ATOM 624 O O . VAL A 1 83 ? 6.486 0.396 -5.145 1.00 98.81 83 VAL A O 1
ATOM 627 N N . PHE A 1 84 ? 6.182 2.541 -5.767 1.00 98.69 84 PHE A N 1
ATOM 628 C CA . PHE A 1 84 ? 6.992 3.147 -4.712 1.00 98.69 84 PHE A CA 1
ATOM 629 C C . PHE A 1 84 ? 6.090 3.886 -3.738 1.00 98.69 84 PHE A C 1
ATOM 631 O O . PHE A 1 84 ? 5.454 4.874 -4.102 1.00 98.69 84 PHE A O 1
ATOM 638 N N . LEU A 1 85 ? 6.059 3.414 -2.500 1.00 98.62 85 LEU A N 1
ATOM 639 C CA . LEU A 1 85 ? 5.171 3.910 -1.464 1.00 98.62 85 LEU A CA 1
ATOM 640 C C . LEU A 1 85 ? 5.966 4.576 -0.349 1.00 98.62 85 LEU A C 1
ATOM 642 O O . LEU A 1 85 ? 7.098 4.195 -0.039 1.00 98.62 85 LEU A O 1
ATOM 646 N N . GLU A 1 86 ? 5.335 5.554 0.278 1.00 98.00 86 GLU A N 1
ATOM 647 C CA . GLU A 1 86 ? 5.736 6.108 1.560 1.00 98.00 86 GLU A CA 1
ATOM 648 C C . GLU A 1 86 ? 4.547 6.051 2.510 1.00 98.00 86 GLU A C 1
ATOM 650 O O . GLU A 1 86 ? 3.418 6.362 2.125 1.00 98.00 86 GLU A O 1
ATOM 655 N N . VAL A 1 87 ? 4.814 5.641 3.747 1.00 98.12 87 VAL A N 1
ATOM 656 C CA . VAL A 1 87 ? 3.799 5.511 4.789 1.00 98.12 87 VAL A CA 1
ATOM 657 C C . VAL A 1 87 ? 4.200 6.387 5.961 1.00 98.12 87 VAL A C 1
ATOM 659 O O . VAL A 1 87 ? 5.047 6.025 6.780 1.00 98.12 87 VAL A O 1
ATOM 662 N N . LYS A 1 88 ? 3.593 7.568 6.033 1.00 97.06 88 LYS A N 1
ATOM 663 C CA . LYS A 1 88 ? 3.714 8.458 7.185 1.00 97.06 88 LYS A CA 1
ATOM 664 C C . LYS A 1 88 ? 2.640 8.099 8.210 1.00 97.06 88 LYS A C 1
ATOM 666 O O . LYS A 1 88 ? 1.459 8.084 7.876 1.00 97.06 88 LYS A O 1
ATOM 671 N N . GLY A 1 89 ? 3.051 7.829 9.445 1.00 93.44 89 GLY A N 1
ATOM 672 C CA . GLY A 1 89 ? 2.116 7.567 10.536 1.00 93.44 89 GLY A CA 1
ATOM 673 C C . GLY A 1 89 ? 1.300 8.809 10.903 1.00 93.44 89 GLY A C 1
ATOM 674 O O . GLY A 1 89 ? 1.789 9.938 10.767 1.00 93.44 89 GLY A O 1
ATOM 675 N N . ASN A 1 90 ? 0.078 8.599 11.390 1.00 88.75 90 ASN A N 1
ATOM 676 C CA . ASN A 1 90 ? -0.847 9.660 11.785 1.00 88.75 90 ASN A CA 1
ATOM 677 C C . ASN A 1 90 ? -0.360 10.459 13.009 1.00 88.75 90 ASN A C 1
ATOM 679 O O . ASN A 1 90 ? -0.693 11.631 13.169 1.00 88.75 90 ASN A O 1
ATOM 683 N N . GLY A 1 91 ? 0.508 9.863 13.831 1.00 81.00 91 GLY A N 1
ATOM 684 C CA . GLY A 1 91 ? 1.139 10.560 14.951 1.00 81.00 91 GLY A CA 1
ATOM 685 C C . GLY A 1 91 ? 0.343 10.510 16.257 1.00 81.00 91 GLY A C 1
ATOM 686 O O . GLY A 1 91 ? 0.581 11.344 17.127 1.00 81.00 91 GLY A O 1
ATOM 687 N N . ASP A 1 92 ? -0.595 9.568 16.398 1.00 82.75 92 ASP A N 1
ATOM 688 C CA . ASP A 1 92 ? -1.514 9.507 17.546 1.00 82.75 92 ASP A CA 1
ATOM 689 C C . ASP A 1 92 ? -0.794 9.244 18.879 1.00 82.75 92 ASP A C 1
ATOM 691 O O . ASP A 1 92 ? -1.065 9.882 19.895 1.00 82.75 92 ASP A O 1
ATOM 695 N N . TYR A 1 93 ? 0.153 8.305 18.871 1.00 88.88 93 TYR A N 1
ATOM 696 C CA . TYR A 1 93 ? 1.025 7.989 20.011 1.00 88.88 93 TYR A CA 1
ATOM 697 C C . TYR A 1 93 ? 2.481 7.837 19.570 1.00 88.88 93 TYR A C 1
ATOM 699 O O . TYR A 1 93 ? 3.402 8.326 20.224 1.00 88.88 93 TYR A O 1
ATOM 707 N N . LEU A 1 94 ? 2.690 7.158 18.440 1.00 92.31 94 LEU A N 1
ATOM 708 C CA . LEU A 1 94 ? 4.001 6.961 17.835 1.00 92.31 94 LEU A CA 1
ATOM 709 C C . LEU A 1 94 ? 4.379 8.157 16.952 1.00 92.31 94 LEU A C 1
ATOM 711 O O . LEU A 1 94 ? 3.497 8.804 16.393 1.00 92.31 94 LEU A O 1
ATOM 715 N N . PRO A 1 95 ? 5.676 8.461 16.780 1.00 92.69 95 PRO A N 1
ATOM 716 C CA . PRO A 1 95 ? 6.106 9.551 15.912 1.00 92.69 95 PRO A CA 1
ATOM 717 C C . PRO A 1 95 ? 5.782 9.270 14.430 1.00 92.69 95 PRO A C 1
ATOM 719 O O . PRO A 1 95 ? 5.712 8.107 14.030 1.00 92.69 95 PRO A O 1
ATOM 722 N N . PRO A 1 96 ? 5.687 10.301 13.565 1.00 93.50 96 PRO A N 1
ATOM 723 C CA . PRO A 1 96 ? 5.246 10.135 12.173 1.00 93.50 96 PRO A CA 1
ATOM 724 C C . PRO A 1 96 ? 6.104 9.204 11.302 1.00 93.50 96 PRO A C 1
ATOM 726 O O . PRO A 1 96 ? 5.632 8.710 10.281 1.00 93.50 96 PRO A O 1
ATOM 729 N N . PHE A 1 97 ? 7.367 8.960 11.669 1.00 93.00 97 PHE A N 1
ATOM 730 C CA . PHE A 1 97 ? 8.233 8.024 10.945 1.00 93.00 97 PHE A CA 1
ATOM 731 C C . PHE A 1 97 ? 7.896 6.550 11.216 1.00 93.00 97 PHE A C 1
ATOM 733 O O . PHE A 1 97 ? 8.271 5.687 10.426 1.00 93.00 97 PHE A O 1
ATOM 740 N N . ALA A 1 98 ? 7.155 6.250 12.287 1.00 95.00 98 ALA A N 1
ATOM 741 C CA . ALA A 1 98 ? 6.750 4.899 12.672 1.00 95.00 98 ALA A CA 1
ATOM 742 C C . ALA A 1 98 ? 5.512 4.403 11.896 1.00 95.00 98 ALA A C 1
ATOM 744 O O . ALA A 1 98 ? 4.642 3.726 12.449 1.00 95.00 98 ALA A O 1
ATOM 745 N N . GLY A 1 99 ? 5.427 4.736 10.603 1.00 94.81 99 GLY A N 1
ATOM 746 C CA . GLY A 1 99 ? 4.301 4.375 9.737 1.00 94.81 99 GLY A CA 1
ATOM 747 C C . GLY A 1 99 ? 4.074 2.868 9.609 1.00 94.81 99 GLY A C 1
ATOM 748 O O . GLY A 1 99 ? 2.950 2.442 9.375 1.00 94.81 99 GLY A O 1
ATOM 749 N N . ASN A 1 100 ? 5.105 2.055 9.853 1.00 94.44 100 ASN A N 1
ATOM 750 C CA . ASN A 1 100 ? 5.019 0.595 9.884 1.00 94.44 100 ASN A CA 1
ATOM 751 C C . ASN A 1 100 ? 4.152 0.065 11.025 1.00 94.44 100 ASN A C 1
ATOM 753 O O . ASN A 1 100 ? 3.475 -0.943 10.847 1.00 94.44 100 ASN A O 1
ATOM 757 N N . LEU A 1 101 ? 4.167 0.715 12.188 1.00 95.12 101 LEU A N 1
ATOM 758 C CA . LEU A 1 101 ? 3.285 0.348 13.296 1.00 95.12 101 LEU A CA 1
ATOM 759 C C . LEU A 1 101 ? 1.899 0.960 13.091 1.00 95.12 101 LEU A C 1
ATOM 761 O O . LEU A 1 101 ? 0.898 0.273 13.280 1.00 95.12 101 LEU A O 1
ATOM 765 N N . ASP A 1 102 ? 1.861 2.216 12.649 1.00 94.50 102 ASP A N 1
ATOM 766 C CA . ASP A 1 102 ? 0.631 2.982 12.450 1.00 94.50 102 ASP A CA 1
ATOM 767 C C . ASP A 1 102 ? -0.322 2.305 11.448 1.00 94.50 102 ASP A C 1
ATOM 769 O O . ASP A 1 102 ? -1.494 2.088 11.758 1.00 94.50 102 ASP A O 1
ATOM 773 N N . ILE A 1 103 ? 0.197 1.840 10.302 1.00 96.56 103 ILE A N 1
ATOM 774 C CA . ILE A 1 103 ? -0.591 1.111 9.293 1.00 96.56 103 ILE A CA 1
ATOM 775 C C . ILE A 1 103 ? -1.199 -0.183 9.840 1.00 96.56 103 ILE A C 1
ATOM 777 O O . ILE A 1 103 ? -2.328 -0.526 9.492 1.00 96.56 103 ILE A O 1
ATOM 781 N N . MET A 1 104 ? -0.490 -0.895 10.724 1.00 97.25 104 MET A N 1
ATOM 782 C CA . MET A 1 104 ? -1.011 -2.119 11.337 1.00 97.25 104 MET A CA 1
ATOM 783 C C . MET A 1 104 ? -2.157 -1.807 12.303 1.00 97.25 104 MET A C 1
ATOM 785 O O . MET A 1 104 ? -3.190 -2.477 12.267 1.00 97.25 104 MET A O 1
ATOM 789 N N . THR A 1 105 ? -2.004 -0.783 13.147 1.00 96.56 105 THR A N 1
ATOM 790 C CA . THR A 1 105 ? -3.042 -0.393 14.112 1.00 96.56 105 THR A CA 1
ATOM 791 C C . THR A 1 105 ? -4.268 0.210 13.436 1.00 96.56 105 THR A C 1
ATOM 793 O O . THR A 1 105 ? -5.392 -0.130 13.804 1.00 96.56 105 THR A O 1
ATOM 796 N N . ALA A 1 106 ? -4.070 1.030 12.404 1.00 95.88 106 ALA A N 1
ATOM 797 C CA . ALA A 1 106 ? -5.149 1.607 11.615 1.00 95.88 106 ALA A CA 1
ATOM 798 C C . ALA A 1 106 ? -5.953 0.531 10.871 1.00 95.88 106 ALA A C 1
ATOM 800 O O . ALA A 1 106 ? -7.184 0.535 10.909 1.00 95.88 106 ALA A O 1
ATOM 801 N N . ALA A 1 107 ? -5.274 -0.444 10.255 1.00 97.12 107 ALA A N 1
ATOM 802 C CA . ALA A 1 107 ? -5.942 -1.567 9.603 1.00 97.12 107 ALA A CA 1
ATOM 803 C C . ALA A 1 107 ? -6.758 -2.402 10.605 1.00 97.12 107 ALA A C 1
ATOM 805 O O . ALA A 1 107 ? -7.903 -2.759 10.328 1.00 97.12 107 ALA A O 1
ATOM 806 N N . ALA A 1 108 ? -6.205 -2.678 11.792 1.00 97.75 108 ALA A N 1
ATOM 807 C CA . ALA A 1 108 ? -6.915 -3.404 12.843 1.00 97.75 108 ALA A CA 1
ATOM 808 C C . ALA A 1 108 ? -8.179 -2.661 13.312 1.00 97.75 108 ALA A C 1
ATOM 810 O O . ALA A 1 108 ? -9.239 -3.279 13.441 1.00 97.75 108 ALA A O 1
ATOM 811 N N . ALA A 1 109 ? -8.089 -1.341 13.513 1.00 96.38 109 ALA A N 1
ATOM 812 C CA . ALA A 1 109 ? -9.232 -0.503 13.867 1.00 96.38 109 ALA A CA 1
ATOM 813 C C . ALA A 1 109 ? -10.312 -0.536 12.773 1.00 96.38 109 ALA A C 1
ATOM 815 O O . ALA A 1 109 ? -11.467 -0.852 13.063 1.00 96.38 109 ALA A O 1
ATOM 816 N N . ARG A 1 110 ? -9.923 -0.331 11.506 1.00 96.50 110 ARG A N 1
ATOM 817 C CA . ARG A 1 110 ? -10.839 -0.368 10.356 1.00 96.50 110 ARG A CA 1
ATOM 818 C C . ARG A 1 110 ? -11.570 -1.705 10.238 1.00 96.50 110 ARG A C 1
ATOM 820 O O . ARG A 1 110 ? -12.779 -1.726 10.020 1.00 96.50 110 ARG A O 1
ATOM 827 N N . ILE A 1 111 ? -10.873 -2.829 10.406 1.00 97.62 111 ILE A N 1
ATOM 828 C CA . ILE A 1 111 ? -11.512 -4.153 10.392 1.00 97.62 111 ILE A CA 1
ATOM 829 C C . ILE A 1 111 ? -12.496 -4.305 11.557 1.00 97.62 111 ILE A C 1
ATOM 831 O O . ILE A 1 111 ? -13.608 -4.790 11.349 1.00 97.62 111 ILE A O 1
ATOM 835 N N . GLY A 1 112 ? -12.133 -3.852 12.761 1.00 97.94 112 GLY A N 1
ATOM 836 C CA . GLY A 1 112 ? -13.035 -3.856 13.915 1.00 97.94 112 GLY A CA 1
ATOM 837 C C . GLY A 1 112 ? -14.335 -3.088 13.651 1.00 97.94 112 GLY A C 1
ATOM 838 O O . GLY A 1 112 ? -15.422 -3.601 13.926 1.00 97.94 112 GLY A O 1
ATOM 839 N N . GLU A 1 113 ? -14.237 -1.903 13.049 1.00 96.50 113 GLU A N 1
ATOM 840 C CA . GLU A 1 113 ? -15.388 -1.081 12.658 1.00 96.50 113 GLU A CA 1
ATOM 841 C C . GLU A 1 113 ? -16.274 -1.767 11.610 1.00 96.50 113 GLU A C 1
ATOM 843 O O . GLU A 1 113 ? -17.500 -1.785 11.752 1.00 96.50 113 GLU A O 1
ATOM 848 N N . LEU A 1 114 ? -15.673 -2.364 10.575 1.00 96.50 114 LEU A N 1
ATOM 849 C CA . LEU A 1 114 ? -16.405 -3.080 9.525 1.00 96.50 114 LEU A CA 1
ATOM 850 C C . LEU A 1 114 ? -17.145 -4.301 10.086 1.00 96.50 114 LEU A C 1
ATOM 852 O O . LEU A 1 114 ? -18.315 -4.515 9.772 1.00 96.50 114 LEU A O 1
ATOM 856 N N . MET A 1 115 ? -16.498 -5.071 10.964 1.00 97.69 115 MET A N 1
ATOM 857 C CA . MET A 1 115 ? -17.126 -6.214 11.628 1.00 97.69 115 MET A CA 1
ATOM 858 C C . MET A 1 115 ? -18.277 -5.787 12.543 1.00 97.69 115 MET A C 1
ATOM 860 O O . MET A 1 115 ? -19.313 -6.452 12.577 1.00 97.69 115 MET A O 1
ATOM 864 N N . ALA A 1 116 ? -18.109 -4.693 13.291 1.00 97.50 116 ALA A N 1
ATOM 865 C CA . ALA A 1 116 ? -19.163 -4.156 14.145 1.00 97.50 116 ALA A CA 1
ATOM 866 C C . ALA A 1 116 ? -20.372 -3.704 13.314 1.00 97.50 116 ALA A C 1
ATOM 868 O O . ALA A 1 116 ? -21.502 -4.071 13.637 1.00 97.50 116 ALA A O 1
ATOM 869 N N . ARG A 1 117 ? -20.136 -2.985 12.211 1.00 96.19 117 ARG A N 1
ATOM 870 C CA . ARG A 1 117 ? -21.188 -2.542 11.288 1.00 96.19 117 ARG A CA 1
ATOM 871 C C . ARG A 1 117 ? -21.957 -3.722 10.694 1.00 96.19 117 ARG A C 1
ATOM 873 O O . ARG A 1 117 ? -23.175 -3.761 10.818 1.00 96.19 117 ARG A O 1
ATOM 880 N N . ALA A 1 118 ? -21.251 -4.722 10.163 1.00 95.94 118 ALA A N 1
ATOM 881 C CA . ALA A 1 118 ? -21.872 -5.913 9.584 1.00 95.94 118 ALA A CA 1
ATOM 882 C C . ALA A 1 118 ? -22.741 -6.681 10.598 1.00 95.94 118 ALA A C 1
ATOM 884 O O . ALA A 1 118 ? -23.814 -7.175 10.260 1.00 95.94 118 ALA A O 1
ATOM 885 N N . LYS A 1 119 ? -22.310 -6.765 11.865 1.00 95.44 119 LYS A N 1
ATOM 886 C CA . LYS A 1 119 ? -23.107 -7.392 12.933 1.00 95.44 119 LYS A CA 1
ATOM 887 C C . LYS A 1 119 ? -24.369 -6.603 13.274 1.00 95.44 119 LYS A C 1
ATOM 889 O O . LYS A 1 119 ? -25.404 -7.218 13.528 1.00 95.44 119 LYS A O 1
ATOM 894 N N . LEU A 1 120 ? -24.279 -5.274 13.319 1.00 95.19 120 LEU A N 1
ATOM 895 C CA . LEU A 1 120 ? -25.427 -4.409 13.593 1.00 95.19 120 LEU A CA 1
ATOM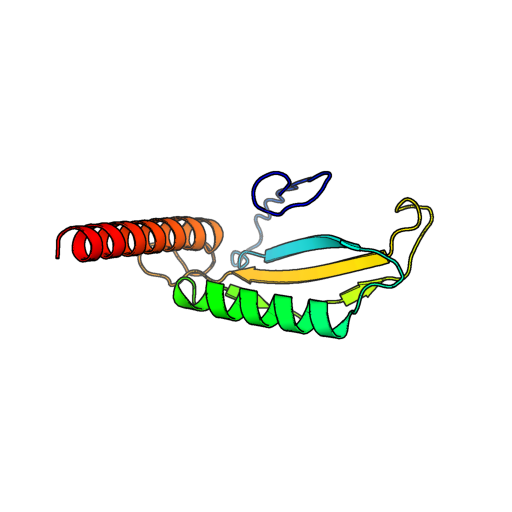 896 C C . LEU A 1 120 ? -26.459 -4.485 12.463 1.00 95.19 120 LEU A C 1
ATOM 898 O O . LEU A 1 120 ? -27.643 -4.608 12.748 1.00 95.19 120 LEU A O 1
ATOM 902 N N . GLU A 1 121 ? -26.009 -4.493 11.207 1.00 92.50 121 GLU A N 1
ATOM 903 C CA . GLU A 1 121 ? -26.873 -4.646 10.029 1.00 92.50 121 GLU A CA 1
ATOM 904 C C . GLU A 1 121 ? -27.551 -6.021 9.977 1.00 92.50 121 GLU A C 1
ATOM 906 O O . GLU A 1 121 ? -28.727 -6.106 9.655 1.00 92.50 121 GLU A O 1
ATOM 911 N N . ALA A 1 122 ? -26.850 -7.097 10.350 1.00 84.88 122 ALA A N 1
ATOM 912 C CA . ALA A 1 122 ? -27.428 -8.443 10.404 1.00 84.88 122 ALA A CA 1
ATOM 913 C C . ALA A 1 122 ? -28.413 -8.661 11.571 1.00 84.88 122 ALA A C 1
ATOM 915 O O . ALA A 1 122 ? -29.123 -9.666 11.588 1.00 84.88 122 ALA A O 1
ATOM 916 N N . SER A 1 123 ? -28.415 -7.769 12.566 1.00 78.12 123 SER A N 1
ATOM 917 C CA . SER A 1 123 ? -29.304 -7.837 13.737 1.00 78.12 123 SER A CA 1
ATOM 918 C C . SER A 1 123 ? -30.540 -6.934 13.611 1.00 78.12 123 SER A C 1
ATOM 920 O O . SER A 1 123 ? -31.367 -6.930 14.525 1.00 78.12 123 SER A O 1
ATOM 922 N N . ALA A 1 124 ? -30.632 -6.152 12.531 1.00 64.06 124 ALA A N 1
ATOM 923 C CA . ALA A 1 124 ? -31.736 -5.249 12.207 1.00 64.06 124 ALA A CA 1
ATOM 924 C C . ALA A 1 124 ? -32.734 -5.917 11.250 1.00 64.06 124 ALA A C 1
ATOM 926 O O . ALA A 1 124 ? -33.942 -5.615 11.383 1.00 64.06 124 ALA A O 1
#

Nearest PDB structures (foldseek):
  4lrt-assembly1_B  TM=9.893E-01  e=6.608E-13  Thermomonospora curvata DSM 43183
  4jn6-ass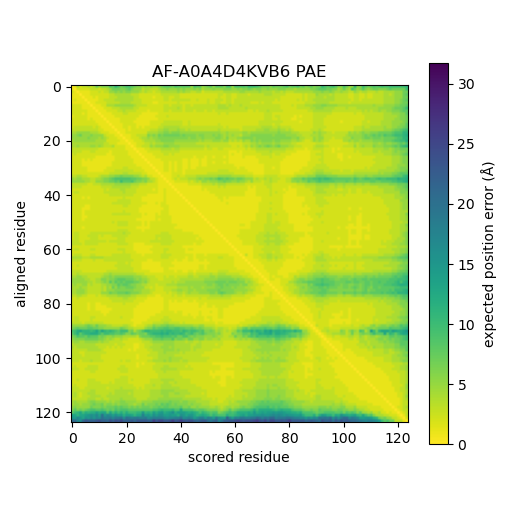embly1_D  TM=9.805E-01  e=1.073E-11  Mycobacterium tuberculosis
  8ih7-assembly1_D  TM=9.745E-01  e=4.415E-10  Pseudomonas sp.
  8tdk-assembly1_A  TM=5.915E-01  e=4.015E-01  Arabidopsis thaliana
  8tdm-assembly1_A  TM=5.833E-01  e=3.774E-01  Arabidopsis thaliana

Secondary structure (DSSP, 8-state):
--TTT--SS----------SSPPPEEEEEEEEE-TT--HHHHHHHHHHHHHHHHTT-TTEEESSSPEEE---GGGTT-EEEEEEEEE----SSS-TT-HHHHHHHHHHHHHHHHHHHHHHHHT-

InterPro domains:
  IPR003361 Acetaldehyde dehydrogenase [MF_01657] (1-124)
  IPR015426 Acetaldehyde dehydrogenase, C-terminal [PF09290] (2-95)
  IPR015426 Acetaldehyde dehydrogenase, C-terminal [cd23933] (3-92)

Solvent-accessible surface area (backbone atoms only — not comparable to full-atom values): 7242 Å² total; per-residue (Å²): 83,35,88,86,64,68,35,96,72,67,86,87,85,87,83,89,74,94,52,84,77,69,60,58,34,68,50,75,48,77,43,80,38,61,78,84,55,60,62,67,61,51,46,51,52,50,53,53,50,43,55,60,49,28,75,62,33,76,39,45,41,71,76,50,76,71,41,76,46,77,56,35,76,95,53,80,58,28,10,36,41,40,40,39,36,34,28,38,22,90,46,89,83,54,60,40,41,46,12,73,58,40,52,54,53,33,51,52,51,53,51,52,52,53,54,52,49,54,52,54,63,75,73,107

Mean predicted aligned error: 3.46 Å

Foldseek 3Di:
DVPPVVAPDDDDDDDDDPDPPQAFDKDKDKDWAAQPDDPVVVQVVVVVVQVVLCVQQVQKDWPDGWDKAAADVVRVRTIMTMTMITGFAPCPPDHRSVSVVRSVVSVVVVVVVVVVVVVVVVVD

Sequence (124 aa):
MAEVGGATRGKAIIILNPVEPPMIMRDTVFCMIGDDADRAAITASVHEMVAAVQEYVPGYTLRAEPQFDEPTEAWDGHARVAVFLEVKGNGDYLPPFAGNLDIMTAAAARIGELMARAKLEASA

Organism: Streptomyces violaceusniger (NCBI:txid68280)

Radius of gyration: 17.37 Å; Cα contacts (8 Å, |Δi|>4): 159; chains: 1; bounding box: 52×29×43 Å

pLDDT: mean 95.68, std 4.5, range [64.06, 98.81]